Protein AF-A0A1Q9CWY4-F1 (afdb_monomer)

Solvent-accessible surface area (backbone atoms only — not comparable to full-atom values): 7548 Å² total; per-residue (Å²): 142,80,78,82,55,64,66,54,52,60,76,70,31,75,67,36,61,57,46,50,68,36,83,90,52,57,68,31,67,42,52,78,42,59,61,72,62,40,48,57,38,25,76,73,62,34,63,69,52,32,51,54,51,39,52,61,71,70,46,85,81,63,49,31,36,38,40,36,65,94,80,42,54,49,67,61,52,49,54,54,38,50,75,69,72,43,60,65,45,75,41,90,91,37,90,40,37,32,35,37,82,56,96,69,78,58,75,74,39,67,56,52,66,63,83,75,34,58,53,43,82,42,85,56,89,126

pLDDT: mean 77.55, std 16.22, range [33.28, 96.5]

Radius of gyration: 19.82 Å; Cα contacts (8 Å, |Δi|>4): 143; chains: 1; bounding box: 54×30×48 Å

Sequence (126 aa):
MLGVNRMRTFFMGDRWRAQSQNKKLPHHVRCSFPSELFKRMEDNVGTKVAVELCEILNEPAMTFLRVNTSRISRDKVFTFLSSRSVPVEKTQNSQMGLLLTSKQNLLEVPEYKLGNSMLHCSIWAL

InterPro domains:
  IPR054728 Ribosomal RNA small subunit methyltransferase B-like, ferredoxin-like domain [PF22458] (34-105)

Secondary structure (DSSP, 8-state):
-----HHHHHHHSHHHHHHHT-TTS-HHHHTT--HHHHHHHHHHH-HHHHHHHHHHHTSPPPEEEEE-TTTS-HHHHHHHHHHTT--EEE-SS-SSEEEESS---GGGSHHHHTSS-SEEEE----

Foldseek 3Di:
DDDPPVVCCCPPNPVLVVQLPDPVDDLCVSLVHDPVVLVVLCVPPNNVVSSVVSNVVPDDQWKKKFFPVVVDFPVVVVVVCVVVVQAWDADPPDRGIITGPDDDDCVPVVQNVPVVHRIDIDRDDD

Mean predicted aligned error: 10.33 Å

Structure (mmCIF, N/CA/C/O backbone):
data_AF-A0A1Q9CWY4-F1
#
_entry.id   AF-A0A1Q9CWY4-F1
#
loop_
_atom_site.group_PDB
_atom_site.id
_atom_site.type_symbol
_atom_site.label_atom_id
_atom_site.label_alt_id
_atom_site.label_comp_id
_atom_site.label_asym_id
_atom_site.label_entity_id
_atom_site.label_seq_id
_atom_site.pdbx_PDB_ins_code
_atom_site.Cartn_x
_atom_site.Cartn_y
_atom_site.Cartn_z
_atom_site.occupancy
_atom_site.B_iso_or_equiv
_atom_site.auth_seq_id
_atom_site.auth_comp_id
_atom_site.auth_asym_id
_atom_site.auth_atom_id
_atom_site.pdbx_PDB_model_num
ATOM 1 N N . MET A 1 1 ? -33.911 -19.385 -2.192 1.00 40.22 1 MET A N 1
ATOM 2 C CA . MET A 1 1 ? -33.295 -18.775 -0.992 1.00 40.22 1 MET A CA 1
ATOM 3 C C . MET A 1 1 ? -31.945 -19.435 -0.743 1.00 40.22 1 MET A C 1
ATOM 5 O O . MET A 1 1 ? -31.893 -20.452 -0.073 1.00 40.22 1 MET A O 1
ATOM 9 N N . LEU A 1 2 ? -30.862 -18.913 -1.322 1.00 36.78 2 LEU A N 1
ATOM 10 C CA . LEU A 1 2 ? -29.503 -19.390 -1.055 1.00 36.78 2 LEU A CA 1
ATOM 11 C C . LEU A 1 2 ? -28.559 -18.186 -0.993 1.00 36.78 2 LEU A C 1
ATOM 13 O O . LEU A 1 2 ? -28.477 -17.411 -1.939 1.00 36.78 2 LEU A O 1
ATOM 17 N N . GLY A 1 3 ? -27.882 -18.050 0.149 1.00 43.62 3 GLY A N 1
ATOM 18 C CA . GLY A 1 3 ? -26.580 -17.399 0.271 1.00 43.62 3 GLY A CA 1
ATOM 19 C C . GLY A 1 3 ? -26.513 -15.901 -0.009 1.00 43.62 3 GLY A C 1
ATOM 20 O O . GLY A 1 3 ? -25.820 -15.486 -0.934 1.00 43.62 3 GLY A O 1
ATOM 21 N N . VAL A 1 4 ? -27.107 -15.067 0.852 1.00 49.59 4 VAL A N 1
ATOM 22 C CA . VAL A 1 4 ? -26.591 -13.697 0.998 1.00 49.59 4 VAL A CA 1
ATOM 23 C C . VAL A 1 4 ? -25.163 -13.839 1.525 1.00 49.59 4 VAL A C 1
ATOM 25 O O . VAL A 1 4 ? -24.952 -14.213 2.678 1.00 49.59 4 VAL A O 1
ATOM 28 N N . ASN A 1 5 ? -24.184 -13.647 0.641 1.00 55.09 5 ASN A N 1
ATOM 29 C CA . ASN A 1 5 ? -22.767 -13.753 0.952 1.00 55.09 5 ASN A CA 1
ATOM 30 C C . ASN A 1 5 ? -22.467 -12.797 2.120 1.00 55.09 5 ASN A C 1
ATOM 32 O O . ASN A 1 5 ? -22.482 -11.583 1.923 1.00 55.09 5 ASN A O 1
ATOM 36 N N . ARG A 1 6 ? -22.274 -13.326 3.342 1.00 55.78 6 ARG A N 1
ATOM 37 C CA . ARG A 1 6 ? -22.150 -12.520 4.576 1.00 55.78 6 ARG A CA 1
ATOM 38 C C . ARG A 1 6 ? -21.105 -11.415 4.410 1.00 55.78 6 ARG A C 1
ATOM 40 O O . ARG A 1 6 ? -21.355 -10.286 4.813 1.00 55.78 6 ARG A O 1
ATOM 47 N N . MET A 1 7 ? -20.005 -11.716 3.720 1.00 53.97 7 MET A N 1
ATOM 48 C CA . MET A 1 7 ? -18.944 -10.764 3.372 1.00 53.97 7 MET A CA 1
ATOM 49 C C . MET A 1 7 ? -19.483 -9.553 2.597 1.00 53.97 7 MET A C 1
ATOM 51 O O . MET A 1 7 ? -19.165 -8.415 2.918 1.00 53.97 7 MET A O 1
ATOM 55 N N . ARG A 1 8 ? -20.367 -9.769 1.616 1.00 55.19 8 ARG A N 1
ATOM 56 C CA . ARG A 1 8 ? -20.946 -8.688 0.805 1.00 55.19 8 ARG A CA 1
ATOM 57 C C . ARG A 1 8 ? -21.834 -7.767 1.644 1.00 55.19 8 ARG A C 1
ATOM 59 O O . ARG A 1 8 ? -21.812 -6.558 1.448 1.00 55.19 8 ARG A O 1
ATOM 66 N N . THR A 1 9 ? -22.569 -8.318 2.607 1.00 53.44 9 THR A N 1
ATOM 67 C CA . THR A 1 9 ? -23.403 -7.530 3.527 1.00 53.44 9 THR A CA 1
ATOM 68 C C . THR A 1 9 ? -22.565 -6.714 4.511 1.00 53.44 9 THR A C 1
ATOM 70 O O . THR A 1 9 ? -22.923 -5.575 4.800 1.00 53.44 9 THR A O 1
ATOM 73 N N . PHE A 1 10 ? -21.456 -7.277 5.007 1.00 54.34 10 PHE A N 1
ATOM 74 C CA . PHE A 1 10 ? -20.562 -6.596 5.949 1.00 54.34 10 PHE A CA 1
ATOM 75 C C . PHE A 1 10 ? -19.694 -5.522 5.291 1.00 54.34 10 PHE A C 1
ATOM 77 O O . PHE A 1 10 ? -19.486 -4.492 5.910 1.00 54.34 10 PHE A O 1
ATOM 84 N N . PHE A 1 11 ? -19.232 -5.719 4.052 1.00 55.53 11 PHE A N 1
ATOM 85 C CA . PHE A 1 11 ? -18.315 -4.772 3.403 1.00 55.53 11 PHE A CA 1
ATOM 86 C C . PHE A 1 11 ? -18.992 -3.799 2.424 1.00 55.53 11 PHE A C 1
ATOM 88 O O . PHE A 1 11 ? -18.445 -2.734 2.160 1.00 55.53 11 PHE A O 1
ATOM 95 N N . MET A 1 12 ? -20.174 -4.125 1.879 1.00 58.66 12 MET A N 1
ATOM 96 C CA . MET A 1 12 ? -20.819 -3.320 0.823 1.00 58.66 12 MET A CA 1
ATOM 97 C C . MET A 1 12 ? -22.227 -2.811 1.169 1.00 58.66 12 MET A C 1
ATOM 99 O O . MET A 1 12 ? -22.831 -2.118 0.353 1.00 58.66 12 MET A O 1
ATOM 103 N N . GLY A 1 13 ? -22.773 -3.147 2.342 1.00 64.75 13 GLY A N 1
ATOM 104 C CA . GLY A 1 13 ? -24.105 -2.696 2.755 1.00 64.75 13 GLY A CA 1
ATOM 105 C C . GLY A 1 13 ? -24.100 -1.296 3.376 1.00 64.75 13 GLY A C 1
ATOM 106 O O . GLY A 1 13 ? -23.173 -0.940 4.101 1.00 64.75 13 GLY A O 1
ATOM 107 N N . ASP A 1 14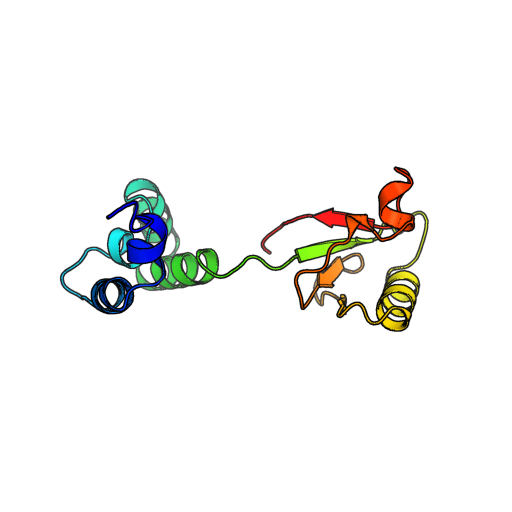 ? -25.179 -0.529 3.194 1.00 64.69 14 ASP A N 1
ATOM 108 C CA . ASP A 1 14 ? -25.387 0.786 3.841 1.00 64.69 14 ASP A CA 1
ATOM 109 C C . ASP A 1 14 ? -25.249 0.727 5.373 1.00 64.69 14 ASP A C 1
ATOM 111 O O . ASP A 1 14 ? -24.856 1.690 6.035 1.00 64.69 14 ASP A O 1
ATOM 115 N N . ARG A 1 15 ? -25.495 -0.460 5.937 1.00 67.88 15 ARG A N 1
ATOM 116 C CA . ARG A 1 15 ? -25.336 -0.776 7.357 1.00 67.88 15 ARG A CA 1
ATOM 117 C C . ARG A 1 15 ? -23.891 -0.627 7.850 1.00 67.88 15 ARG A C 1
ATOM 119 O O . ARG A 1 15 ? -23.702 -0.196 8.982 1.00 67.88 15 ARG A O 1
ATOM 126 N N . TRP A 1 16 ? -22.896 -0.947 7.018 1.00 66.25 16 TRP A N 1
ATOM 127 C CA . TRP A 1 16 ? -21.476 -0.797 7.357 1.00 66.25 16 TRP A CA 1
ATOM 128 C C . TRP A 1 16 ? -21.089 0.675 7.472 1.00 66.25 16 TRP A C 1
ATOM 130 O O . TRP A 1 16 ? -20.568 1.094 8.501 1.00 66.25 16 TRP A O 1
ATOM 140 N N . ARG A 1 17 ? -21.454 1.494 6.475 1.00 67.81 17 ARG A N 1
ATOM 141 C CA . ARG A 1 17 ? -21.194 2.946 6.501 1.00 67.81 17 ARG A CA 1
ATOM 142 C C . ARG A 1 17 ? -21.810 3.608 7.732 1.00 67.81 17 ARG A C 1
ATOM 144 O O . ARG A 1 17 ? -21.159 4.417 8.388 1.00 67.81 17 ARG A O 1
ATOM 151 N N . ALA A 1 18 ? -23.037 3.216 8.079 1.00 71.94 18 ALA A N 1
ATOM 152 C CA . ALA A 1 18 ? -23.708 3.693 9.284 1.00 71.94 18 ALA A CA 1
ATOM 153 C C . ALA A 1 18 ? -22.968 3.287 10.576 1.00 71.94 18 ALA A C 1
ATOM 155 O O . ALA A 1 18 ? -22.926 4.059 11.532 1.00 71.94 18 ALA A O 1
ATOM 156 N N . GLN A 1 19 ? -22.361 2.096 10.617 1.00 73.56 19 GLN A N 1
ATOM 157 C CA . GLN A 1 19 ? -21.579 1.628 11.766 1.00 73.56 19 GLN A CA 1
ATOM 158 C C . GLN A 1 19 ? -20.205 2.305 11.863 1.00 73.56 19 GLN A C 1
ATOM 160 O O . GLN A 1 19 ? -19.828 2.721 12.956 1.00 73.56 19 GLN A O 1
ATOM 165 N N . SER A 1 20 ? -19.492 2.518 10.755 1.00 71.81 20 SER A N 1
ATOM 166 C CA . SER A 1 20 ? -18.202 3.230 10.751 1.00 71.81 20 SER A CA 1
ATOM 167 C C . SER A 1 20 ? -18.323 4.683 11.239 1.00 71.81 20 SER A C 1
ATOM 169 O O . SER A 1 20 ? -17.396 5.217 11.853 1.00 71.81 20 SER A O 1
ATOM 171 N N . GLN A 1 21 ? -19.488 5.315 11.057 1.00 78.75 21 GLN A N 1
ATOM 172 C CA . GLN A 1 21 ? -19.784 6.665 11.560 1.00 78.75 21 GLN A CA 1
ATOM 173 C C . GLN A 1 21 ? -20.374 6.688 12.981 1.00 78.75 21 GLN A C 1
ATOM 175 O O . GLN A 1 21 ? -20.503 7.755 13.589 1.00 78.75 21 GLN A O 1
ATOM 180 N N . ASN A 1 22 ? -20.724 5.531 13.548 1.00 84.94 22 ASN A N 1
ATOM 181 C CA . ASN A 1 22 ? -21.357 5.460 14.857 1.00 84.94 22 ASN A CA 1
ATOM 182 C C . ASN A 1 22 ? -20.341 5.698 15.984 1.00 84.94 22 ASN A C 1
ATOM 184 O O . ASN A 1 22 ? -19.608 4.796 16.383 1.00 84.94 22 ASN A O 1
ATOM 188 N N . LYS A 1 23 ? -20.366 6.902 16.568 1.00 83.56 23 LYS A N 1
ATOM 189 C CA . LYS A 1 23 ? -19.496 7.304 17.690 1.00 83.56 23 LYS A CA 1
ATOM 190 C C . LYS A 1 23 ? -19.687 6.482 18.973 1.00 83.56 23 LYS A C 1
ATOM 192 O O . LYS A 1 23 ? -18.851 6.575 19.862 1.00 83.56 23 LYS A O 1
ATOM 197 N N . LYS A 1 24 ? -20.765 5.694 19.091 1.00 88.00 24 LYS A N 1
ATOM 198 C CA . LYS A 1 24 ? -20.983 4.788 20.234 1.00 88.00 24 LYS A CA 1
ATOM 199 C C . LYS A 1 24 ? -20.150 3.508 20.140 1.00 88.00 24 LYS A C 1
ATOM 201 O O . LYS A 1 24 ? -20.027 2.800 21.134 1.00 88.00 24 LYS A O 1
ATOM 206 N N . LEU A 1 25 ? -19.628 3.183 18.955 1.00 86.88 25 LEU A N 1
ATOM 207 C CA . LEU A 1 25 ? -18.782 2.012 18.760 1.00 86.88 25 LEU A CA 1
ATOM 208 C C . LEU A 1 25 ? -17.311 2.350 19.052 1.00 86.88 25 LEU A C 1
ATOM 210 O O . LEU A 1 25 ? -16.855 3.438 18.689 1.00 86.88 25 LEU A O 1
ATOM 214 N N . PRO A 1 26 ? -16.547 1.416 19.647 1.00 88.69 26 PRO A N 1
ATOM 215 C CA . PRO A 1 26 ? -15.107 1.572 19.816 1.00 88.69 26 PRO A CA 1
ATOM 216 C C . PRO A 1 26 ? -14.384 1.781 18.477 1.00 88.69 26 PRO A C 1
ATOM 218 O O . PRO A 1 26 ? -14.785 1.219 17.455 1.00 88.69 26 PRO A O 1
ATOM 221 N N . HIS A 1 27 ? -13.277 2.528 18.489 1.00 87.94 27 HIS A N 1
ATOM 222 C CA . HIS A 1 27 ? -12.509 2.854 17.279 1.00 87.94 27 HIS A CA 1
ATOM 223 C C . HIS A 1 27 ? -12.061 1.618 16.488 1.00 87.94 27 HIS A C 1
ATOM 225 O O . HIS A 1 27 ? -12.251 1.577 15.274 1.00 87.94 27 HIS A O 1
ATOM 231 N N . HIS A 1 28 ? -11.570 0.578 17.168 1.00 87.56 28 HIS A N 1
ATOM 232 C CA . HIS A 1 28 ? -11.143 -0.665 16.517 1.00 87.56 28 HIS A CA 1
ATOM 233 C C . HIS A 1 28 ? -12.276 -1.343 15.722 1.00 87.56 28 HIS A C 1
ATOM 235 O O . HIS A 1 28 ? -12.050 -1.826 14.616 1.00 87.56 28 HIS A O 1
ATOM 241 N N . VAL A 1 29 ? -13.517 -1.307 16.229 1.00 87.81 29 VAL A N 1
ATOM 242 C CA . VAL A 1 29 ? -14.691 -1.866 15.533 1.00 87.81 29 VAL A CA 1
ATOM 243 C C . VAL A 1 29 ? -15.035 -1.033 14.302 1.00 87.81 29 VAL A C 1
ATOM 245 O O . VAL A 1 29 ? -15.286 -1.585 13.234 1.00 87.81 29 VAL A O 1
ATOM 248 N N . ARG A 1 30 ? -15.022 0.300 14.436 1.00 87.12 30 ARG A N 1
ATOM 249 C CA . ARG A 1 30 ? -15.350 1.229 13.340 1.00 87.12 30 ARG A CA 1
ATOM 250 C C . ARG A 1 30 ? -14.395 1.090 12.156 1.00 87.12 30 ARG A C 1
ATOM 252 O O . ARG A 1 30 ? -14.832 1.245 11.017 1.00 87.12 30 ARG A O 1
ATOM 259 N N . CYS A 1 31 ? -13.134 0.766 12.437 1.00 86.69 31 CYS A N 1
ATOM 260 C CA . CYS A 1 31 ? -12.095 0.617 11.429 1.00 86.69 31 CYS A CA 1
ATOM 261 C C . CYS A 1 31 ? -11.931 -0.823 10.911 1.00 86.69 31 CYS A C 1
ATOM 263 O O . CYS A 1 31 ? -11.044 -1.039 10.106 1.00 86.69 31 CYS A O 1
ATOM 265 N N . SER A 1 32 ? -12.725 -1.819 11.329 1.00 86.69 32 SER A N 1
ATOM 266 C CA . SER A 1 32 ? -12.470 -3.245 10.998 1.00 86.69 32 SER A CA 1
ATOM 267 C C . SER A 1 32 ? -11.116 -3.798 11.483 1.00 86.69 32 SER A C 1
ATOM 269 O O . SER A 1 32 ? -10.560 -4.701 10.861 1.00 86.69 32 SER A O 1
ATOM 271 N N . PHE A 1 33 ? -10.579 -3.311 12.605 1.00 89.19 33 PHE A N 1
ATOM 272 C CA . PHE A 1 33 ? -9.291 -3.776 13.136 1.00 89.19 33 PHE A CA 1
ATOM 273 C C . PHE A 1 33 ? -9.443 -4.638 14.401 1.00 89.19 33 PHE A C 1
ATOM 275 O O . PHE A 1 33 ? -10.305 -4.366 15.243 1.00 89.19 33 PHE A O 1
ATOM 282 N N . PRO A 1 34 ? -8.579 -5.656 14.597 1.00 92.31 34 PRO A N 1
ATOM 283 C CA . PRO A 1 34 ? -8.472 -6.357 15.873 1.00 92.31 34 PRO A CA 1
ATOM 284 C C . PRO A 1 34 ? -8.126 -5.386 17.010 1.00 92.31 34 PRO A C 1
ATOM 286 O O . PRO A 1 34 ? -7.236 -4.547 16.863 1.00 92.31 34 PRO A O 1
ATOM 289 N N . SER A 1 35 ? -8.795 -5.523 18.157 1.00 92.75 35 SER A N 1
ATOM 290 C CA . SER A 1 35 ? -8.649 -4.614 19.306 1.00 92.75 35 SER A CA 1
ATOM 291 C C . SER A 1 35 ? -7.207 -4.489 19.802 1.00 92.75 35 SER A C 1
ATOM 293 O O . SER A 1 35 ? -6.737 -3.382 20.044 1.00 92.75 35 SER A O 1
ATOM 295 N N . GLU A 1 36 ? -6.494 -5.610 19.901 1.00 94.12 36 GLU A N 1
ATOM 296 C CA . GLU A 1 36 ? -5.098 -5.663 20.349 1.00 94.12 36 GLU A CA 1
ATOM 297 C C . GLU A 1 36 ? -4.154 -4.924 19.391 1.00 94.12 36 GLU A C 1
ATOM 299 O O . GLU A 1 36 ? -3.275 -4.181 19.822 1.00 94.12 36 GLU A O 1
ATOM 304 N N . LEU A 1 37 ? -4.356 -5.084 18.078 1.00 92.44 37 LEU A N 1
ATOM 305 C CA . LEU A 1 37 ? -3.537 -4.408 17.073 1.00 92.44 37 LEU A CA 1
ATOM 306 C C . LEU A 1 37 ? -3.815 -2.903 17.067 1.00 92.44 37 LEU A C 1
ATOM 308 O O . LEU A 1 37 ? -2.882 -2.104 17.028 1.00 92.44 37 LEU A O 1
ATOM 312 N N . PHE A 1 38 ? -5.091 -2.522 17.154 1.00 94.25 38 PHE A N 1
ATOM 313 C CA . PHE A 1 38 ? -5.487 -1.121 17.234 1.00 94.25 38 PHE A CA 1
ATOM 314 C C . PHE A 1 38 ? -4.893 -0.440 18.466 1.00 94.25 38 PHE A C 1
ATOM 316 O O . PHE A 1 38 ? -4.319 0.636 18.340 1.00 94.25 38 PHE A O 1
ATOM 323 N N . LYS A 1 39 ? -4.966 -1.088 19.635 1.00 94.69 39 LYS A N 1
ATOM 324 C CA . LYS A 1 39 ? -4.412 -0.551 20.879 1.00 94.69 39 LYS A CA 1
ATOM 325 C C . LYS A 1 39 ? -2.910 -0.290 20.766 1.00 94.69 39 LYS A C 1
ATOM 327 O O . LYS A 1 39 ? -2.454 0.782 21.128 1.00 94.69 39 LYS A O 1
ATOM 332 N N . ARG A 1 40 ? -2.149 -1.216 20.172 1.00 95.06 40 ARG A N 1
ATOM 333 C CA . ARG A 1 40 ? -0.711 -1.006 19.929 1.00 95.06 40 ARG A CA 1
ATOM 334 C C . ARG A 1 40 ? -0.443 0.202 19.037 1.00 95.06 40 ARG A C 1
ATOM 336 O O . ARG A 1 40 ? 0.505 0.932 19.291 1.00 95.06 40 ARG A O 1
ATOM 343 N N . MET A 1 41 ? -1.247 0.419 17.998 1.00 93.50 41 MET A N 1
ATOM 344 C CA . MET A 1 41 ? -1.107 1.611 17.155 1.00 93.50 41 MET A CA 1
ATOM 345 C C . MET A 1 41 ? -1.470 2.878 17.937 1.00 93.50 41 MET A C 1
ATOM 347 O O . MET A 1 41 ? -0.706 3.838 17.931 1.00 93.50 41 MET A O 1
ATOM 351 N N . GLU A 1 42 ? -2.585 2.855 18.664 1.00 95.38 42 GLU A N 1
ATOM 352 C CA . GLU A 1 42 ? -3.045 3.956 19.514 1.00 95.38 42 GLU A CA 1
ATOM 353 C C . GLU A 1 42 ? -2.001 4.354 20.566 1.00 95.38 42 GLU A C 1
ATOM 355 O O . GLU A 1 42 ? -1.722 5.542 20.710 1.00 95.38 42 GLU A O 1
ATOM 360 N N . ASP A 1 43 ? -1.357 3.385 21.218 1.00 96.50 43 ASP A N 1
ATOM 361 C CA . ASP A 1 43 ? -0.317 3.620 22.224 1.00 96.50 43 ASP A CA 1
ATOM 362 C C . ASP A 1 43 ? 0.944 4.289 21.630 1.00 96.50 43 ASP A C 1
ATOM 364 O O . ASP A 1 43 ? 1.671 4.973 22.348 1.00 96.50 43 ASP A O 1
ATOM 368 N N . ASN A 1 44 ? 1.212 4.120 20.327 1.00 95.75 44 ASN A N 1
ATOM 369 C CA . ASN A 1 44 ? 2.411 4.654 19.665 1.00 95.75 44 ASN A CA 1
ATOM 370 C C . ASN A 1 44 ? 2.180 5.988 18.940 1.00 95.75 44 ASN A C 1
ATOM 372 O O . ASN A 1 44 ? 3.029 6.873 19.005 1.00 95.75 44 ASN A O 1
ATOM 376 N N . VAL A 1 45 ? 1.065 6.129 18.215 1.00 94.06 45 VAL A N 1
ATOM 377 C CA . VAL A 1 45 ? 0.790 7.306 17.363 1.00 94.06 45 VAL A CA 1
ATOM 378 C C . VAL A 1 45 ? -0.406 8.139 17.834 1.00 94.06 45 VAL A C 1
ATOM 380 O O . VAL A 1 45 ? -0.691 9.196 17.272 1.00 94.06 45 VAL A O 1
ATOM 383 N N . GLY A 1 46 ? -1.103 7.691 18.880 1.00 94.88 46 GLY A N 1
ATOM 384 C CA . GLY A 1 46 ? -2.325 8.307 19.385 1.00 94.88 46 GLY A CA 1
ATOM 385 C C . GLY A 1 46 ? -3.576 7.901 18.603 1.00 94.88 46 GLY A C 1
ATOM 386 O O . GLY A 1 46 ? -3.524 7.480 17.447 1.00 94.88 46 GLY A O 1
ATOM 387 N N . THR A 1 47 ? -4.744 8.067 19.228 1.00 91.75 47 THR A N 1
ATOM 388 C CA . THR A 1 47 ? -6.035 7.588 18.706 1.00 91.75 47 THR A CA 1
ATOM 389 C C . THR A 1 47 ? -6.377 8.130 17.320 1.00 91.75 47 THR A C 1
ATOM 391 O O . THR A 1 47 ? -6.847 7.383 16.467 1.00 91.75 47 THR A O 1
ATOM 394 N N . LYS A 1 48 ? -6.154 9.429 17.075 1.00 91.44 48 LYS A N 1
ATOM 395 C CA . LYS A 1 48 ? -6.534 10.070 15.807 1.00 91.44 48 LYS A CA 1
ATOM 396 C C . LYS A 1 48 ? -5.734 9.498 14.631 1.00 91.44 48 LYS A C 1
ATOM 398 O O . LYS A 1 48 ? -6.331 9.064 13.653 1.00 91.44 48 LYS A O 1
ATOM 403 N N . VAL A 1 49 ? -4.409 9.443 14.768 1.00 92.88 49 VAL A N 1
ATOM 404 C CA . VAL A 1 49 ? -3.509 8.919 13.728 1.00 92.88 49 VAL A CA 1
ATOM 405 C C . VAL A 1 49 ? -3.699 7.411 13.558 1.00 92.88 49 VAL A C 1
ATOM 407 O O . VAL A 1 49 ? -3.667 6.913 12.440 1.00 92.88 49 VAL A O 1
ATOM 410 N N . ALA A 1 50 ? -3.968 6.675 14.643 1.00 92.94 50 ALA A N 1
ATOM 411 C CA . ALA A 1 50 ? -4.266 5.247 14.566 1.00 92.94 50 ALA A CA 1
ATOM 412 C C . ALA A 1 50 ? -5.534 4.960 13.742 1.00 92.94 50 ALA A C 1
ATOM 414 O O . ALA A 1 50 ? -5.540 4.020 12.950 1.00 92.94 50 ALA A O 1
ATOM 415 N N . VAL A 1 51 ? -6.590 5.770 13.891 1.00 90.94 51 VAL A N 1
ATOM 416 C CA . VAL A 1 51 ? -7.804 5.665 13.061 1.00 90.94 51 VAL A CA 1
ATOM 417 C C . VAL A 1 51 ? -7.495 5.969 11.595 1.00 90.94 51 VAL A C 1
ATOM 419 O O . VAL A 1 51 ? -7.839 5.155 10.744 1.00 90.94 51 VAL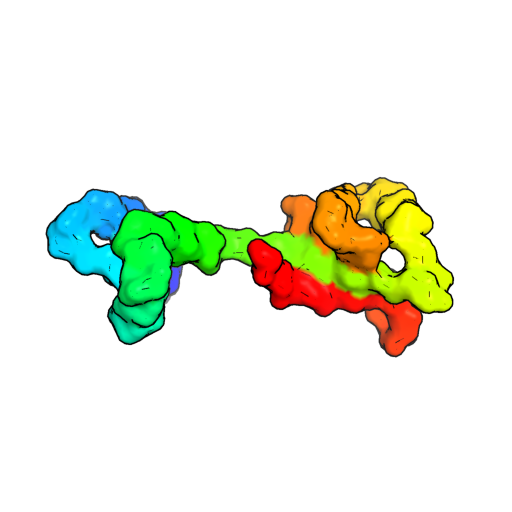 A O 1
ATOM 422 N N . GLU A 1 52 ? -6.801 7.073 11.306 1.00 90.44 52 GLU A N 1
ATOM 423 C CA . GLU A 1 52 ? -6.416 7.452 9.934 1.00 90.44 52 GLU A CA 1
ATOM 424 C C . GLU A 1 52 ? -5.573 6.356 9.260 1.00 90.44 52 GLU A C 1
ATOM 426 O O . GLU A 1 52 ? -5.831 5.972 8.120 1.00 90.44 52 GLU A O 1
ATOM 431 N N . LEU A 1 53 ? -4.618 5.770 9.986 1.00 89.75 53 LEU A N 1
ATOM 432 C CA . LEU A 1 53 ? -3.804 4.663 9.490 1.00 89.75 53 LEU A CA 1
ATOM 433 C C . LEU A 1 53 ? -4.654 3.427 9.173 1.00 89.75 53 LEU A C 1
ATOM 435 O O . LEU A 1 53 ? -4.469 2.798 8.134 1.00 89.75 53 LEU A O 1
ATOM 439 N N . CYS A 1 54 ? -5.599 3.077 10.048 1.00 89.69 54 CYS A N 1
ATOM 440 C CA . CYS A 1 54 ? -6.502 1.957 9.797 1.00 89.69 54 CYS A CA 1
ATOM 441 C C . CYS A 1 54 ? -7.391 2.202 8.573 1.00 89.69 54 CYS A C 1
ATOM 443 O O . CYS A 1 54 ? -7.677 1.266 7.832 1.00 89.69 54 CYS A O 1
ATOM 445 N N . GLU A 1 55 ? -7.845 3.437 8.358 1.00 87.38 55 GLU A N 1
ATOM 446 C CA . GLU A 1 55 ? -8.624 3.805 7.175 1.00 87.38 55 GLU A CA 1
ATOM 447 C C . GLU A 1 55 ? -7.799 3.608 5.898 1.00 87.38 55 GLU A C 1
ATOM 449 O O . GLU A 1 55 ? -8.258 2.895 5.007 1.00 87.38 55 GLU A O 1
ATOM 454 N N . ILE A 1 56 ? -6.554 4.100 5.864 1.00 87.44 56 ILE A N 1
ATOM 455 C CA . ILE A 1 56 ? -5.621 3.906 4.737 1.00 87.44 56 ILE A CA 1
ATOM 456 C C . ILE A 1 56 ? -5.359 2.414 4.483 1.00 87.44 56 ILE A C 1
ATOM 458 O O . ILE A 1 56 ? -5.372 1.957 3.344 1.00 87.44 56 ILE A O 1
ATOM 462 N N . LEU A 1 57 ? -5.157 1.618 5.535 1.00 87.50 57 LEU A N 1
ATOM 463 C CA . LEU A 1 57 ? -4.893 0.180 5.403 1.00 87.50 57 LEU A CA 1
ATOM 464 C C . LEU A 1 57 ? -6.096 -0.627 4.891 1.00 87.50 57 LEU A C 1
ATOM 466 O O . LEU A 1 57 ? -5.917 -1.740 4.397 1.00 87.50 57 LEU A O 1
ATOM 470 N N . ASN A 1 58 ? -7.311 -0.090 5.013 1.00 86.75 58 ASN A N 1
ATOM 471 C CA . ASN A 1 58 ? -8.515 -0.697 4.449 1.00 86.75 58 ASN A CA 1
ATOM 472 C C . ASN A 1 58 ? -8.745 -0.317 2.978 1.00 86.75 58 ASN A C 1
ATOM 474 O O . ASN A 1 58 ? -9.640 -0.878 2.339 1.00 86.75 58 ASN A O 1
ATOM 478 N N . GLU A 1 59 ? -7.976 0.627 2.433 1.00 84.56 59 GLU A N 1
ATOM 479 C CA . GLU A 1 59 ? -8.038 0.970 1.017 1.00 84.56 59 GLU A CA 1
ATOM 480 C C . GLU A 1 59 ? -7.478 -0.167 0.146 1.00 84.56 59 GLU A C 1
ATOM 482 O O . GLU A 1 59 ? -6.640 -0.966 0.581 1.00 84.56 59 GLU A O 1
ATOM 487 N N . PRO A 1 60 ? -7.940 -0.293 -1.112 1.00 81.69 60 PRO A N 1
ATOM 488 C CA . PRO A 1 60 ? -7.386 -1.279 -2.027 1.00 81.69 60 PRO A CA 1
ATOM 489 C C . PRO A 1 60 ? -5.887 -1.035 -2.242 1.00 81.69 60 PRO A C 1
ATOM 491 O O . PRO A 1 60 ? -5.479 0.014 -2.736 1.00 81.69 60 PRO A O 1
ATOM 494 N N . ALA A 1 61 ? -5.072 -2.042 -1.925 1.00 82.06 61 ALA A N 1
ATOM 495 C CA . ALA A 1 61 ? -3.626 -1.954 -2.077 1.00 82.06 61 ALA A CA 1
ATOM 496 C C . ALA A 1 61 ? -3.221 -1.664 -3.532 1.00 82.06 61 ALA A C 1
ATOM 498 O O . ALA A 1 61 ? -3.631 -2.357 -4.472 1.00 82.06 61 ALA A O 1
ATOM 499 N N . MET A 1 62 ? -2.356 -0.666 -3.703 1.00 84.31 62 MET A N 1
ATOM 500 C CA . MET A 1 62 ? -1.726 -0.376 -4.985 1.00 84.31 62 MET A CA 1
ATOM 501 C C . MET A 1 62 ? -0.668 -1.431 -5.329 1.00 84.31 62 MET A C 1
ATOM 503 O O . MET A 1 62 ? -0.073 -2.059 -4.451 1.00 84.31 62 MET A O 1
ATOM 507 N N . THR A 1 63 ? -0.414 -1.636 -6.624 1.00 84.62 63 THR A N 1
ATOM 508 C CA . THR A 1 63 ? 0.614 -2.587 -7.073 1.00 84.62 63 THR A CA 1
ATOM 509 C C . THR A 1 63 ? 1.890 -1.845 -7.442 1.00 84.62 63 THR A C 1
ATOM 511 O O . THR A 1 63 ? 1.905 -1.047 -8.379 1.00 84.62 63 THR A O 1
ATOM 514 N N . PHE A 1 64 ? 2.976 -2.152 -6.737 1.00 86.44 64 PHE A N 1
ATOM 515 C CA . PHE A 1 64 ? 4.298 -1.620 -7.038 1.00 86.44 64 PHE A CA 1
ATOM 516 C C . PHE A 1 64 ? 5.141 -2.648 -7.798 1.00 86.44 64 PHE A C 1
ATOM 518 O O . PHE A 1 64 ? 5.192 -3.842 -7.488 1.00 86.44 64 PHE A O 1
ATOM 525 N N . LEU A 1 65 ? 5.845 -2.168 -8.814 1.00 84.44 65 LEU A N 1
ATOM 526 C CA . LEU A 1 65 ? 6.798 -2.933 -9.597 1.00 84.44 65 LEU A CA 1
ATOM 527 C C . LEU A 1 65 ? 8.205 -2.457 -9.275 1.00 84.44 65 LEU A C 1
ATOM 529 O O . LEU A 1 65 ? 8.507 -1.267 -9.330 1.00 84.44 65 LEU A O 1
ATOM 533 N N . ARG A 1 66 ? 9.091 -3.403 -8.987 1.00 86.94 66 ARG A N 1
ATOM 534 C CA . ARG A 1 66 ? 10.520 -3.151 -8.849 1.00 86.94 66 ARG A CA 1
ATOM 535 C C . ARG A 1 66 ? 11.215 -3.533 -10.145 1.00 86.94 66 ARG A C 1
ATOM 537 O O . ARG A 1 66 ? 11.193 -4.694 -10.548 1.00 86.94 66 ARG A O 1
ATOM 544 N N . VAL A 1 67 ? 11.869 -2.568 -10.771 1.00 85.56 67 VAL A N 1
ATOM 545 C CA . VAL A 1 67 ? 12.684 -2.786 -11.965 1.00 85.56 67 VAL A CA 1
ATOM 546 C C . VAL A 1 67 ? 14.015 -3.420 -11.575 1.00 85.56 67 VAL A C 1
ATOM 548 O O . VAL A 1 67 ? 14.668 -2.992 -10.623 1.00 85.56 67 VAL A O 1
ATOM 551 N N . ASN A 1 68 ? 14.440 -4.429 -12.329 1.00 85.19 68 ASN A N 1
ATOM 552 C CA . ASN A 1 68 ? 15.767 -5.009 -12.199 1.00 85.19 68 ASN A CA 1
ATOM 553 C C . ASN A 1 68 ? 16.803 -4.164 -12.963 1.00 85.19 68 ASN A C 1
ATOM 555 O O . ASN A 1 68 ? 17.068 -4.391 -14.147 1.00 85.19 68 ASN A O 1
ATOM 559 N N . THR A 1 69 ? 17.411 -3.202 -12.266 1.00 84.44 69 THR A N 1
ATOM 560 C CA . THR A 1 69 ? 18.385 -2.253 -12.834 1.00 84.44 69 THR A CA 1
ATOM 561 C C . THR A 1 69 ? 19.674 -2.888 -13.342 1.00 84.44 69 THR A C 1
ATOM 563 O O . THR A 1 69 ? 20.344 -2.279 -14.168 1.00 84.44 69 THR A O 1
ATOM 566 N N . SER A 1 70 ? 20.000 -4.120 -12.931 1.00 85.25 70 SER A N 1
ATOM 567 C CA . SER A 1 70 ? 21.143 -4.861 -13.488 1.00 85.25 70 SER A CA 1
ATOM 568 C C . SER A 1 70 ? 20.952 -5.239 -14.963 1.00 85.25 70 SER A C 1
ATOM 570 O O . SER A 1 70 ? 21.924 -5.532 -15.651 1.00 85.25 70 SER A O 1
ATOM 572 N N . ARG A 1 71 ? 19.703 -5.230 -15.455 1.00 81.94 71 ARG A N 1
ATOM 573 C CA . ARG A 1 71 ? 19.350 -5.639 -16.824 1.00 81.94 71 ARG A CA 1
ATOM 574 C C . ARG A 1 71 ? 18.770 -4.508 -17.664 1.00 81.94 71 ARG A C 1
ATOM 576 O O . ARG A 1 71 ? 19.053 -4.429 -18.855 1.00 81.94 71 ARG A O 1
ATOM 583 N N . ILE A 1 72 ? 17.940 -3.648 -17.075 1.00 85.31 72 ILE A N 1
ATOM 584 C CA . ILE A 1 72 ? 17.256 -2.573 -17.800 1.00 85.31 72 ILE A CA 1
ATOM 585 C C . ILE A 1 72 ? 17.015 -1.367 -16.888 1.00 85.31 72 ILE A C 1
ATOM 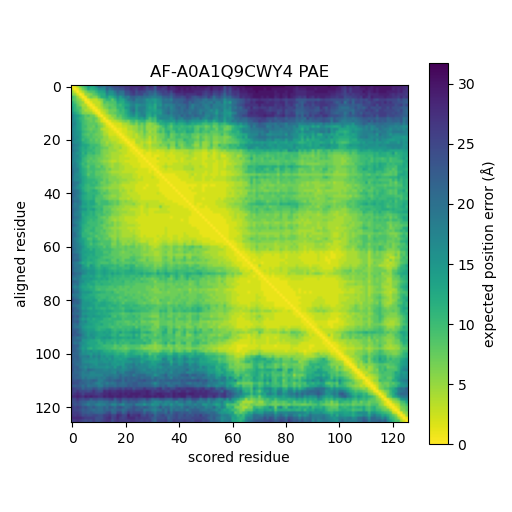587 O O . ILE A 1 72 ? 16.757 -1.516 -15.697 1.00 85.31 72 ILE A O 1
ATOM 591 N N . SER A 1 73 ? 17.084 -0.153 -17.438 1.00 88.44 73 SER A N 1
ATOM 592 C CA . SER A 1 73 ? 16.788 1.056 -16.667 1.00 88.44 73 SER A CA 1
ATOM 593 C C . SER A 1 73 ? 15.285 1.228 -16.434 1.00 88.44 73 SER A C 1
ATOM 595 O O . SER A 1 73 ? 14.460 0.838 -17.265 1.00 88.44 73 SER A O 1
ATOM 597 N N . ARG A 1 74 ? 14.926 1.886 -15.323 1.00 89.25 74 ARG A N 1
ATOM 598 C CA . ARG A 1 74 ? 13.535 2.241 -14.995 1.00 89.25 74 ARG A CA 1
ATOM 599 C C . ARG A 1 74 ? 12.839 2.968 -16.145 1.00 89.25 74 ARG A C 1
ATOM 601 O O . ARG A 1 74 ? 11.685 2.680 -16.436 1.00 89.25 74 ARG A O 1
ATOM 608 N N . ASP A 1 75 ? 13.543 3.875 -16.816 1.00 90.69 75 ASP A N 1
ATOM 609 C CA . ASP A 1 75 ? 12.973 4.677 -17.900 1.00 90.69 75 ASP A CA 1
ATOM 610 C C . ASP A 1 75 ? 12.644 3.839 -19.134 1.00 90.69 75 ASP A C 1
ATOM 612 O O . ASP A 1 75 ? 11.589 4.026 -19.730 1.00 90.69 75 ASP A O 1
ATOM 616 N N . LYS A 1 76 ? 13.496 2.866 -19.482 1.00 88.44 76 LYS A N 1
ATOM 617 C CA . LYS A 1 76 ? 13.222 1.948 -20.594 1.00 88.44 76 LYS A CA 1
ATOM 618 C C . LYS A 1 76 ? 12.006 1.070 -20.303 1.00 88.44 76 LYS A C 1
ATOM 620 O O . LYS A 1 76 ? 11.173 0.884 -21.185 1.00 88.44 76 LYS A O 1
ATOM 625 N N . VAL A 1 77 ? 11.877 0.578 -19.069 1.00 86.19 77 VAL A N 1
ATOM 626 C CA . VAL A 1 77 ? 10.698 -0.192 -18.643 1.00 86.19 77 VAL A CA 1
ATOM 627 C C . VAL A 1 77 ? 9.441 0.671 -18.643 1.00 86.19 77 VAL A C 1
ATOM 629 O O . VAL A 1 77 ? 8.405 0.228 -19.125 1.00 86.19 77 VAL A O 1
ATOM 632 N N . PHE A 1 78 ? 9.529 1.909 -18.157 1.00 89.12 78 PHE A N 1
ATOM 633 C CA . PHE A 1 78 ? 8.419 2.855 -18.192 1.00 89.12 78 PHE A CA 1
ATOM 634 C C . PHE A 1 78 ? 7.938 3.094 -19.628 1.00 89.12 78 PHE A C 1
ATOM 636 O O . PHE A 1 78 ? 6.768 2.876 -19.915 1.00 89.12 78 PHE A O 1
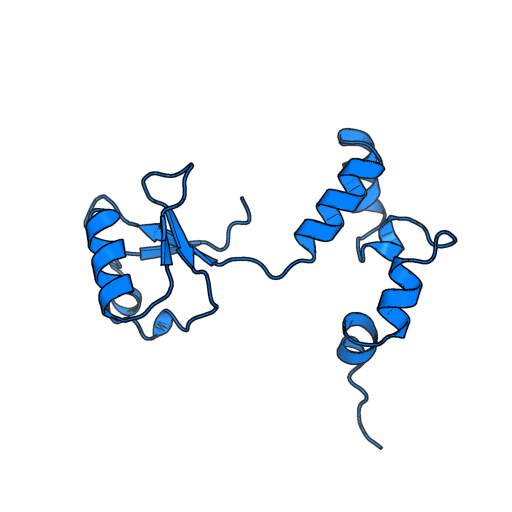ATOM 643 N N . THR A 1 79 ? 8.836 3.453 -20.551 1.00 89.94 79 THR A N 1
ATOM 644 C CA . THR A 1 79 ? 8.479 3.685 -21.960 1.00 89.94 79 THR A CA 1
ATOM 645 C C . THR A 1 79 ? 7.857 2.446 -22.602 1.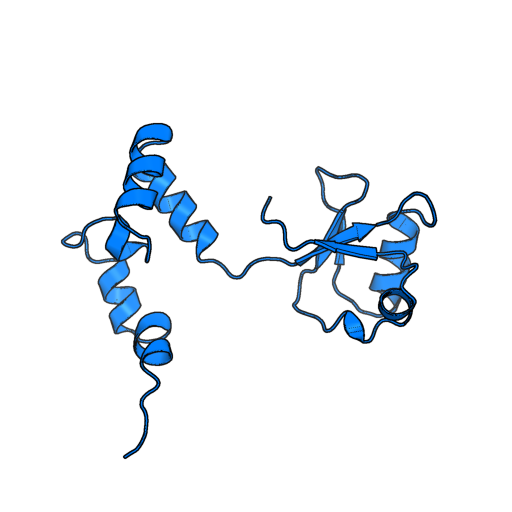00 89.94 79 THR A C 1
ATOM 647 O O . THR A 1 79 ? 6.899 2.559 -23.361 1.00 89.94 79 THR A O 1
ATOM 650 N N . PHE A 1 80 ? 8.372 1.260 -22.277 1.00 85.31 80 PHE A N 1
ATOM 651 C CA . PHE A 1 80 ? 7.848 -0.008 -22.772 1.00 85.31 80 PHE A CA 1
ATOM 652 C C . PHE A 1 80 ? 6.439 -0.330 -22.252 1.00 85.31 80 PHE A C 1
ATOM 654 O O . PHE A 1 80 ? 5.582 -0.769 -23.013 1.00 85.31 80 PHE A O 1
ATOM 661 N N . LEU A 1 81 ? 6.180 -0.127 -20.961 1.00 85.06 81 LEU A N 1
ATOM 662 C CA . LEU A 1 81 ? 4.855 -0.366 -20.384 1.00 85.06 81 LEU A CA 1
ATOM 663 C C . LEU A 1 81 ? 3.844 0.665 -20.902 1.00 85.06 81 LEU A C 1
ATOM 665 O O . LEU A 1 81 ? 2.737 0.294 -21.294 1.00 85.06 81 LEU A O 1
ATOM 669 N N . SER A 1 82 ? 4.263 1.926 -21.016 1.00 87.62 82 SER A N 1
ATOM 670 C CA . SER A 1 82 ? 3.454 2.998 -21.596 1.00 87.62 82 SER A CA 1
ATOM 671 C C . SER A 1 82 ? 3.107 2.740 -23.066 1.00 87.62 82 SER A C 1
ATOM 673 O O . SER A 1 82 ? 1.970 2.981 -23.467 1.00 87.62 82 SER A O 1
ATOM 675 N N . SER A 1 83 ? 4.028 2.195 -23.876 1.00 86.38 83 SER A N 1
ATOM 676 C CA . SER A 1 83 ? 3.747 1.872 -25.288 1.00 86.38 83 SER A CA 1
ATOM 677 C C . SER A 1 83 ? 2.748 0.726 -25.467 1.00 86.38 83 SER A C 1
ATOM 679 O O . SER A 1 83 ? 2.106 0.629 -26.509 1.00 86.38 83 SER A O 1
ATOM 681 N N . ARG A 1 84 ? 2.573 -0.113 -24.440 1.00 82.69 84 ARG A N 1
ATOM 682 C CA . ARG A 1 84 ? 1.560 -1.178 -24.382 1.00 82.69 84 ARG A CA 1
ATOM 683 C C . ARG A 1 84 ? 0.265 -0.74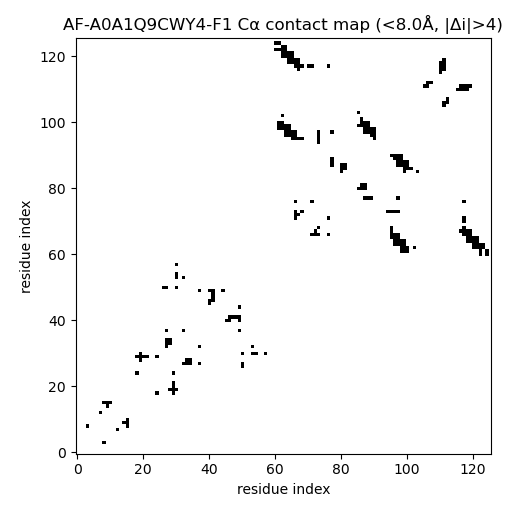6 -23.693 1.00 82.69 84 ARG A C 1
ATOM 685 O O . ARG A 1 84 ? -0.547 -1.598 -23.345 1.00 82.69 84 ARG A O 1
ATOM 692 N N . SER A 1 85 ? 0.088 0.556 -23.463 1.00 84.94 85 SER A N 1
ATOM 693 C CA . SER A 1 85 ? -1.080 1.122 -22.778 1.00 84.94 85 SER A CA 1
ATOM 694 C C . SER A 1 85 ? -1.280 0.586 -21.354 1.00 84.94 85 SER A C 1
ATOM 696 O O . SER A 1 85 ? -2.397 0.593 -20.838 1.00 84.94 85 SER A O 1
ATOM 698 N N . VAL A 1 86 ? -0.206 0.136 -20.697 1.00 84.94 86 VAL A N 1
ATOM 699 C CA . VAL A 1 86 ? -0.249 -0.222 -19.278 1.00 84.94 86 VAL A CA 1
ATOM 700 C C . VAL A 1 86 ? -0.103 1.070 -18.470 1.00 84.94 86 VAL A C 1
ATOM 702 O O . VAL A 1 86 ? 0.918 1.747 -18.607 1.00 84.94 86 VAL A O 1
ATOM 705 N N . PRO A 1 87 ? -1.084 1.439 -17.628 1.00 86.81 87 PRO A N 1
ATOM 706 C CA . PRO A 1 87 ? -1.018 2.674 -16.858 1.00 86.81 87 PRO A CA 1
ATOM 707 C C . PRO A 1 87 ? -0.011 2.516 -15.718 1.00 86.81 87 PRO A C 1
ATOM 709 O O . PRO A 1 87 ? -0.273 1.830 -14.723 1.00 86.81 87 PRO A O 1
ATOM 712 N N . VAL A 1 88 ? 1.157 3.131 -15.897 1.00 89.31 88 VAL A N 1
ATOM 713 C CA . VAL A 1 88 ? 2.252 3.127 -14.929 1.00 89.31 88 VAL A CA 1
ATOM 714 C C . VAL A 1 88 ? 2.778 4.526 -14.663 1.00 89.31 88 VAL A C 1
ATOM 716 O O . VAL A 1 88 ? 2.832 5.368 -15.554 1.00 89.31 88 VAL A O 1
ATOM 719 N N . GLU A 1 89 ? 3.252 4.735 -13.443 1.00 91.88 89 GLU A N 1
ATOM 720 C CA . GLU A 1 89 ? 3.900 5.963 -12.995 1.00 91.88 89 GLU A CA 1
ATOM 721 C C . GLU A 1 89 ? 5.251 5.652 -12.347 1.00 91.88 89 GLU A C 1
ATOM 723 O O . GLU A 1 89 ? 5.493 4.550 -11.853 1.00 91.88 89 GLU A O 1
ATOM 728 N N . LYS A 1 90 ? 6.171 6.620 -12.345 1.00 91.12 90 LYS A N 1
ATOM 729 C CA . LYS A 1 90 ? 7.455 6.477 -11.646 1.00 91.12 90 LYS A CA 1
ATOM 730 C C . LYS A 1 90 ? 7.275 6.857 -10.186 1.00 91.12 90 LYS A C 1
ATOM 732 O O . LYS A 1 90 ? 6.763 7.931 -9.886 1.00 91.12 90 LYS A O 1
ATOM 737 N N . THR A 1 91 ? 7.761 6.018 -9.276 1.00 91.56 91 THR A N 1
ATOM 738 C CA . THR A 1 91 ? 7.747 6.368 -7.853 1.00 91.56 91 THR A CA 1
ATOM 739 C C . THR A 1 91 ? 8.683 7.543 -7.588 1.00 91.56 91 THR A C 1
ATOM 741 O O . THR A 1 91 ? 9.807 7.559 -8.098 1.00 91.56 91 THR A O 1
ATOM 744 N N . GLN A 1 92 ? 8.249 8.484 -6.751 1.00 88.44 92 GLN A N 1
ATOM 745 C CA . GLN A 1 92 ? 9.039 9.665 -6.389 1.00 88.44 92 GLN A CA 1
ATOM 746 C C . GLN A 1 92 ? 10.266 9.289 -5.544 1.00 88.44 92 GLN A C 1
ATOM 748 O O . GLN A 1 92 ? 11.375 9.736 -5.820 1.00 88.44 92 GLN A O 1
ATOM 753 N N . ASN A 1 93 ? 10.078 8.388 -4.575 1.00 86.75 93 ASN A N 1
ATOM 754 C CA . ASN A 1 93 ? 11.095 8.079 -3.566 1.00 86.75 93 ASN A CA 1
ATOM 755 C C . ASN A 1 93 ? 12.068 6.964 -3.982 1.00 86.75 93 ASN A C 1
ATOM 757 O O . ASN A 1 93 ? 13.144 6.842 -3.405 1.00 86.75 93 ASN A O 1
ATOM 761 N N . SER A 1 94 ? 11.716 6.142 -4.979 1.00 87.81 94 SER A N 1
ATOM 762 C CA . SER A 1 94 ? 12.555 5.027 -5.435 1.00 87.81 94 SER A CA 1
ATOM 763 C C . SER A 1 94 ? 12.969 5.175 -6.896 1.00 87.81 94 SER A C 1
ATOM 765 O O . SER A 1 94 ? 12.145 5.304 -7.805 1.00 87.81 94 SER A O 1
ATOM 767 N N . GLN A 1 95 ? 14.276 5.072 -7.142 1.00 87.06 95 GLN A N 1
ATOM 768 C CA . GLN A 1 95 ? 14.860 5.075 -8.488 1.00 87.06 95 GLN A CA 1
ATOM 769 C C . GLN A 1 95 ? 14.562 3.788 -9.274 1.00 87.06 95 GLN A C 1
ATOM 771 O O . GLN A 1 95 ? 14.778 3.738 -10.483 1.00 87.06 95 GLN A O 1
ATOM 776 N N . MET A 1 96 ? 14.048 2.754 -8.601 1.00 87.88 96 MET A N 1
ATOM 777 C CA . MET A 1 96 ? 13.762 1.436 -9.177 1.00 87.88 96 MET A CA 1
ATOM 778 C C . MET A 1 96 ? 12.264 1.107 -9.195 1.00 87.88 96 MET A C 1
ATOM 780 O O . MET A 1 96 ? 11.878 0.089 -9.766 1.00 87.88 96 MET A O 1
ATOM 784 N N . GLY A 1 97 ? 11.429 1.929 -8.556 1.00 88.69 97 GLY A N 1
ATOM 785 C CA . GLY A 1 97 ? 9.998 1.689 -8.418 1.00 88.69 97 GLY A CA 1
ATOM 786 C C . GLY A 1 97 ? 9.178 2.242 -9.582 1.00 88.69 97 GLY A C 1
ATOM 787 O O . GLY A 1 97 ? 9.412 3.351 -10.073 1.00 88.69 97 GLY A O 1
ATO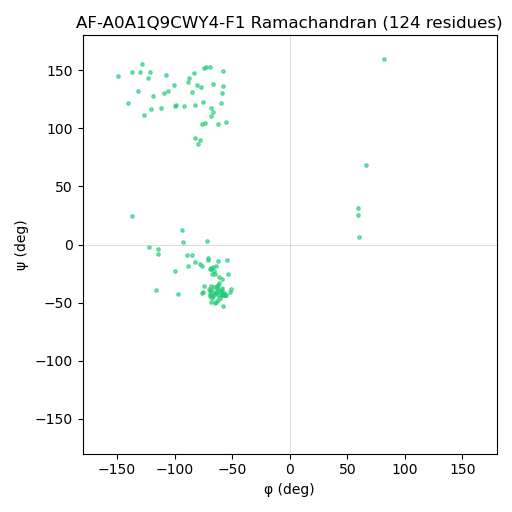M 788 N N . LEU A 1 98 ? 8.183 1.463 -9.990 1.00 88.75 98 LEU A N 1
ATOM 789 C CA . LEU A 1 98 ? 7.059 1.893 -10.811 1.00 88.75 98 LEU A CA 1
ATOM 790 C C . LEU A 1 98 ? 5.761 1.566 -10.064 1.00 88.75 98 LEU A C 1
ATOM 792 O O . LEU A 1 98 ? 5.669 0.540 -9.393 1.00 88.75 98 LEU A O 1
ATOM 796 N N . LEU A 1 99 ? 4.770 2.437 -10.174 1.00 89.75 99 LEU A N 1
ATOM 797 C CA . LEU A 1 99 ? 3.441 2.289 -9.593 1.00 89.75 99 LEU A CA 1
ATOM 798 C C . LEU A 1 99 ? 2.455 1.938 -10.706 1.00 89.75 99 LEU A C 1
ATOM 800 O O . LEU A 1 99 ? 2.460 2.589 -11.745 1.00 89.75 99 LEU A O 1
ATOM 804 N N . LEU A 1 100 ? 1.616 0.926 -10.499 1.00 88.19 100 LEU A N 1
ATOM 805 C CA . LEU A 1 100 ? 0.493 0.627 -11.386 1.00 88.19 100 LEU A CA 1
ATOM 806 C C . LEU A 1 100 ? -0.760 1.338 -10.894 1.00 88.19 100 LEU A C 1
ATOM 808 O O . LEU A 1 100 ? -1.263 1.037 -9.812 1.00 88.19 100 LEU A O 1
ATOM 812 N N . THR A 1 101 ? -1.300 2.219 -11.731 1.00 84.19 101 THR A N 1
ATOM 813 C CA . THR A 1 101 ? -2.508 2.997 -11.418 1.00 84.19 101 THR A CA 1
ATOM 814 C C . THR A 1 101 ? -3.783 2.153 -11.536 1.00 84.19 101 THR A C 1
ATOM 816 O O . THR A 1 101 ? -4.823 2.501 -10.988 1.00 84.19 101 THR A O 1
ATOM 819 N N . SER A 1 102 ? -3.726 1.012 -12.235 1.00 79.44 102 SER A N 1
ATOM 820 C CA . SER A 1 102 ? -4.857 0.085 -12.353 1.00 79.44 102 SER A CA 1
ATOM 821 C C . SER A 1 102 ? -4.415 -1.367 -12.202 1.00 79.44 102 SER A C 1
ATOM 823 O O . SER A 1 102 ? -3.310 -1.740 -12.606 1.00 79.44 102 SER A O 1
ATOM 825 N N . LYS A 1 103 ? -5.300 -2.204 -11.650 1.00 71.00 103 LYS A N 1
ATOM 826 C CA . LYS A 1 103 ? -5.068 -3.644 -11.530 1.00 71.00 103 LYS A CA 1
ATOM 827 C C . LYS A 1 103 ? -5.079 -4.278 -12.922 1.00 71.00 103 LYS A C 1
ATOM 829 O O . LYS A 1 103 ? -6.124 -4.377 -13.556 1.00 71.00 103 LYS A O 1
ATOM 834 N N . GLN A 1 104 ? -3.913 -4.718 -13.373 1.00 71.31 104 GLN A N 1
ATOM 835 C CA . GLN A 1 104 ? -3.694 -5.347 -14.676 1.00 71.31 104 GLN A CA 1
ATOM 836 C C . GLN A 1 104 ? -3.113 -6.747 -14.477 1.00 71.31 104 GLN A C 1
ATOM 838 O O . GLN A 1 104 ? -2.372 -6.990 -13.519 1.00 71.31 104 GLN A O 1
ATOM 843 N N . ASN A 1 105 ? -3.435 -7.678 -15.377 1.00 68.94 105 ASN A N 1
ATOM 844 C CA . ASN A 1 105 ? -2.844 -9.010 -15.342 1.00 68.94 105 ASN A CA 1
ATOM 845 C C . ASN A 1 105 ? -1.420 -8.970 -15.913 1.00 68.94 105 ASN A C 1
ATOM 847 O O . ASN A 1 105 ? -1.193 -9.150 -17.105 1.00 68.94 105 ASN A O 1
ATOM 851 N N . LEU A 1 106 ? -0.439 -8.740 -15.044 1.00 68.00 106 LEU A N 1
ATOM 852 C CA . LEU A 1 106 ? 0.972 -8.687 -15.437 1.00 68.00 106 LEU A CA 1
ATOM 853 C C . LEU A 1 106 ? 1.545 -10.057 -15.815 1.00 68.00 106 LEU A C 1
ATOM 855 O O . LEU A 1 106 ? 2.625 -10.119 -16.397 1.00 68.00 106 LEU A O 1
ATOM 859 N N . LEU A 1 107 ? 0.838 -11.150 -15.501 1.00 64.19 107 LEU A N 1
ATOM 860 C CA . LEU A 1 107 ? 1.272 -12.512 -15.824 1.00 64.19 107 LEU A CA 1
ATOM 861 C C . LEU A 1 107 ? 1.299 -12.764 -17.332 1.00 64.19 107 LEU A C 1
ATOM 863 O O . LEU A 1 107 ? 1.990 -13.671 -17.788 1.00 64.19 107 LEU A O 1
ATOM 867 N N . GLU A 1 108 ? 0.541 -11.989 -18.105 1.00 64.25 108 GLU A N 1
ATOM 868 C CA . GLU A 1 108 ? 0.496 -12.092 -19.565 1.00 64.25 108 GLU A CA 1
ATOM 869 C C . GLU A 1 108 ? 1.648 -11.349 -20.242 1.00 64.25 108 GLU A C 1
ATOM 871 O O . GLU A 1 108 ? 1.949 -11.618 -21.404 1.00 64.25 108 GLU A O 1
ATOM 876 N N . VAL A 1 109 ? 2.346 -10.476 -19.509 1.00 66.75 109 VAL A N 1
ATOM 877 C CA . VAL A 1 109 ? 3.525 -9.780 -20.017 1.00 66.75 109 VAL A CA 1
ATOM 878 C C . VAL A 1 109 ? 4.642 -10.821 -20.193 1.00 66.75 109 VAL A C 1
ATOM 880 O O . VAL A 1 109 ? 5.051 -11.449 -19.211 1.00 66.75 109 VAL A O 1
ATOM 883 N N . PRO A 1 110 ? 5.136 -11.061 -21.422 1.00 61.91 110 PRO A N 1
ATOM 884 C CA . PRO A 1 110 ? 6.104 -12.126 -21.692 1.00 61.91 110 PRO A CA 1
ATOM 885 C C . PRO A 1 110 ? 7.393 -11.958 -20.878 1.00 61.91 110 PRO A C 1
ATOM 887 O O . PRO A 1 110 ? 8.005 -12.939 -20.458 1.00 61.91 110 PRO A O 1
ATOM 890 N N . GLU A 1 111 ? 7.754 -10.717 -20.559 1.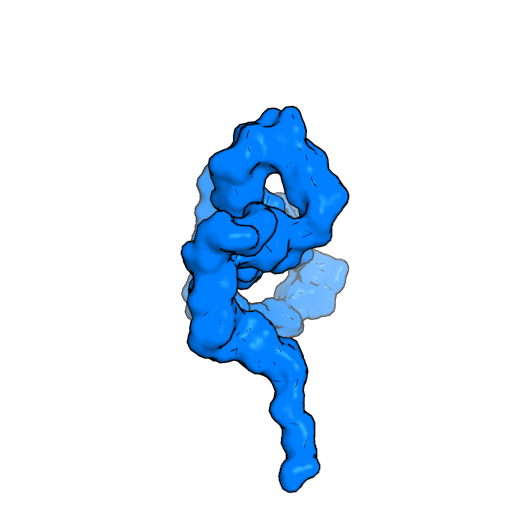00 62.50 111 GLU A N 1
ATOM 891 C CA . GLU A 1 111 ? 8.890 -10.383 -19.714 1.00 62.50 111 GLU A CA 1
ATOM 892 C C . GLU A 1 111 ? 8.679 -10.784 -18.253 1.00 62.50 111 GLU A C 1
ATOM 894 O O . GLU A 1 111 ? 9.679 -10.951 -17.574 1.00 62.50 111 GLU A O 1
ATOM 899 N N . TYR A 1 112 ? 7.442 -10.974 -17.768 1.00 63.69 112 TYR A N 1
ATOM 900 C CA . TYR A 1 112 ? 7.154 -11.541 -16.442 1.00 63.69 112 TYR A CA 1
ATOM 901 C C . TYR A 1 112 ? 7.360 -13.063 -16.433 1.00 63.69 112 TYR A C 1
ATOM 903 O O . TYR A 1 112 ? 7.973 -13.593 -15.505 1.00 63.69 112 TYR A O 1
ATOM 911 N N . LYS A 1 113 ? 6.920 -13.759 -17.494 1.00 57.78 113 LYS A N 1
ATOM 912 C CA . LYS A 1 113 ? 6.965 -15.232 -17.612 1.00 57.78 113 LYS A CA 1
ATOM 913 C C . LYS A 1 113 ? 8.369 -15.819 -17.715 1.00 57.78 113 LYS A C 1
ATOM 915 O O . LYS A 1 113 ? 8.565 -16.975 -17.359 1.00 57.78 113 LYS A O 1
ATOM 920 N N . LEU A 1 114 ? 9.345 -15.052 -18.191 1.00 55.78 114 LEU A N 1
ATOM 921 C CA . LEU A 1 114 ? 10.677 -15.579 -18.493 1.00 55.78 114 LEU A CA 1
ATOM 922 C C . LEU A 1 114 ? 11.536 -15.941 -17.266 1.00 55.78 114 LEU A C 1
ATOM 924 O O . LEU A 1 114 ? 12.679 -16.341 -17.458 1.00 55.78 114 LEU A O 1
ATOM 928 N N . GLY A 1 115 ? 11.045 -15.822 -16.022 1.00 49.44 115 GLY A N 1
ATOM 929 C CA . GLY A 1 115 ? 11.759 -16.261 -14.801 1.00 49.44 115 GLY A CA 1
ATOM 930 C C . GLY A 1 115 ? 13.113 -15.568 -14.554 1.00 49.44 115 GLY A C 1
ATOM 931 O O . GLY A 1 115 ? 13.848 -15.913 -13.637 1.00 49.44 115 GLY A O 1
ATOM 932 N N . ASN A 1 116 ? 13.425 -14.573 -15.384 1.00 48.28 116 ASN A N 1
ATOM 933 C CA . ASN A 1 116 ? 14.684 -13.840 -15.538 1.00 48.28 116 ASN A CA 1
ATOM 934 C C . ASN A 1 116 ? 14.372 -12.328 -15.695 1.00 48.28 116 ASN A C 1
ATOM 936 O O . ASN A 1 116 ? 15.072 -11.546 -16.341 1.00 48.28 116 ASN A O 1
ATOM 940 N N . SER A 1 117 ? 13.219 -11.953 -15.163 1.00 55.50 117 SER A N 1
ATOM 941 C CA . SER A 1 117 ? 12.325 -10.917 -15.647 1.00 55.50 117 SER A CA 1
ATOM 942 C C . SER A 1 117 ? 12.787 -9.525 -15.233 1.00 55.50 117 SER A C 1
ATOM 944 O O . SER A 1 117 ? 13.171 -9.294 -14.090 1.00 55.50 117 SER A O 1
ATOM 946 N N . MET A 1 118 ? 12.721 -8.563 -16.151 1.00 57.53 118 MET A N 1
ATOM 947 C CA . MET A 1 118 ? 13.051 -7.144 -15.931 1.00 57.53 118 MET A CA 1
ATOM 948 C C . MET A 1 118 ? 12.288 -6.485 -14.763 1.00 57.53 118 MET A C 1
ATOM 950 O O . MET A 1 118 ? 12.636 -5.385 -14.335 1.00 57.53 118 MET A O 1
ATOM 954 N N . LEU A 1 119 ? 11.246 -7.152 -14.264 1.00 63.66 119 LEU A N 1
ATOM 955 C CA . LEU A 1 119 ? 10.283 -6.678 -13.287 1.00 63.66 119 LEU A CA 1
ATOM 956 C C . LEU A 1 119 ? 10.094 -7.716 -12.177 1.00 63.66 119 LEU A C 1
ATOM 958 O O . LEU A 1 119 ? 9.846 -8.889 -12.446 1.00 63.66 119 LEU A O 1
ATOM 962 N N . HIS A 1 120 ? 10.147 -7.258 -10.932 1.00 64.75 120 HIS A N 1
ATOM 963 C CA . HIS A 1 120 ? 9.723 -7.998 -9.753 1.00 64.75 120 HIS A CA 1
ATOM 964 C C . HIS A 1 120 ? 8.474 -7.319 -9.187 1.00 64.75 120 HIS A C 1
ATOM 966 O O . HIS A 1 120 ? 8.520 -6.150 -8.799 1.00 64.75 120 HIS A O 1
ATOM 972 N N . CYS A 1 121 ? 7.346 -8.029 -9.168 1.00 54.25 121 CYS A N 1
ATOM 973 C CA . CYS A 1 121 ? 6.126 -7.511 -8.557 1.00 54.25 121 CYS A CA 1
ATOM 974 C C . CYS A 1 121 ? 6.271 -7.597 -7.038 1.00 54.25 121 CYS A C 1
ATOM 976 O O . CYS A 1 121 ? 6.541 -8.669 -6.500 1.00 54.25 121 CYS A O 1
ATOM 978 N N . SER A 1 122 ? 6.133 -6.462 -6.361 1.00 54.31 122 SER A N 1
ATOM 979 C CA . SER A 1 122 ? 6.215 -6.393 -4.906 1.00 54.31 122 SER A CA 1
ATOM 980 C C . SER A 1 122 ? 4.942 -5.709 -4.438 1.00 54.31 122 SER A C 1
ATOM 982 O O . SER A 1 122 ? 4.746 -4.524 -4.687 1.00 54.31 122 SER A O 1
ATOM 984 N N . ILE A 1 123 ? 4.061 -6.447 -3.769 1.00 47.03 123 ILE A N 1
ATOM 985 C CA . ILE A 1 123 ? 2.933 -5.839 -3.065 1.00 47.03 123 ILE A CA 1
ATOM 986 C C . ILE A 1 123 ? 3.513 -5.310 -1.756 1.00 47.03 123 ILE A C 1
ATOM 988 O O . ILE A 1 123 ? 3.594 -6.036 -0.773 1.00 47.03 123 ILE A O 1
ATOM 992 N N . TRP A 1 124 ? 4.034 -4.089 -1.783 1.00 34.94 124 TRP A N 1
ATOM 993 C CA . TRP A 1 124 ? 4.450 -3.382 -0.578 1.00 34.94 124 TRP A CA 1
ATOM 994 C C . TRP A 1 124 ? 3.633 -2.102 -0.507 1.00 34.94 124 TRP A C 1
ATOM 996 O O . TRP A 1 124 ? 3.714 -1.270 -1.407 1.00 34.94 124 TRP A O 1
ATOM 1006 N N . ALA A 1 125 ? 2.818 -1.983 0.540 1.00 33.28 125 ALA A N 1
ATOM 1007 C CA . ALA A 1 125 ? 2.327 -0.692 0.988 1.00 33.28 125 ALA A CA 1
ATOM 1008 C C . ALA A 1 125 ? 3.552 0.067 1.514 1.00 33.28 125 ALA A C 1
ATOM 1010 O O . ALA A 1 125 ? 4.214 -0.414 2.437 1.00 33.28 125 ALA A O 1
ATOM 1011 N N . LEU A 1 126 ? 3.92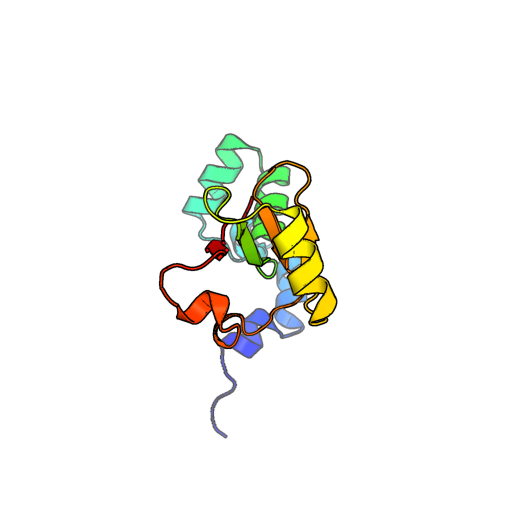0 1.155 0.837 1.00 33.47 126 LEU A N 1
ATOM 1012 C CA . LEU A 1 126 ? 4.865 2.136 1.368 1.00 33.47 126 LEU A CA 1
ATOM 1013 C C . LEU A 1 126 ? 4.153 2.999 2.405 1.00 33.47 126 LEU A C 1
ATOM 1015 O O . LEU A 1 126 ? 3.000 3.388 2.114 1.00 33.47 126 LEU A O 1
#

Organism: Symbiodinium microadriaticum (NCBI:txid2951)

Nearest PDB structures (foldseek):
  1sqg-assembly1_A  TM=8.985E-01  e=7.117E-04  Escherichia coli
  8esq-assembly1_q  TM=8.062E-01  e=3.793E-04  Schizosaccharomyces pombe
  8ia0-assembly1_CP  TM=8.371E-01  e=2.075E-03  Thermochaetoides thermophila DSM 1495
  8v87-assembly1_q  TM=7.986E-01  e=2.210E-03  Saccharomyces cerevisiae BY4741
  2yxl-assembly1_A  TM=8.260E-01  e=6.443E-03  Pyrococcus horikoshii OT3